Protein AF-A0A2E1AWT7-F1 (afdb_monomer_lite)

pLDDT: mean 78.92, std 20.62, range [45.72, 98.5]

Secondary structure (DSSP, 8-state):
--SSSSSHHHHTTSS--------------HHHHHHHHHHHHHHHHHHHHTTS-HHHHHHHHHHHHHHT-

Foldseek 3Di:
DPPPPPVVVVVVVPVPDPPPPPDVPPPPPPVLLVVQQVQLQVQLVVCVVVVHHSVVRSVVSSVVSVVVD

Structure (mmCIF, N/CA/C/O backbone):
data_AF-A0A2E1AWT7-F1
#
_entry.id   AF-A0A2E1AWT7-F1
#
loop_
_atom_site.group_PDB
_atom_site.id
_atom_site.type_symbol
_atom_site.label_atom_id
_atom_site.label_alt_id
_atom_site.label_comp_id
_atom_site.label_asym_id
_atom_site.label_entity_id
_atom_site.label_seq_id
_atom_site.pdbx_PDB_ins_code
_atom_site.Cartn_x
_atom_site.Cartn_y
_atom_site.Cartn_z
_atom_site.occupancy
_atom_site.B_iso_or_equiv
_atom_site.auth_seq_id
_atom_site.auth_comp_id
_atom_site.auth_asym_id
_atom_site.auth_atom_id
_atom_site.pdbx_PDB_model_num
ATOM 1 N N . MET A 1 1 ? -0.213 -44.846 28.156 1.00 50.59 1 MET A N 1
ATOM 2 C CA . MET A 1 1 ? 0.651 -44.021 27.281 1.00 50.59 1 MET A CA 1
ATOM 3 C C . MET A 1 1 ? 0.399 -44.369 25.809 1.00 50.59 1 MET A C 1
ATOM 5 O O . MET A 1 1 ? 1.164 -45.112 25.220 1.00 50.59 1 MET A O 1
ATOM 9 N N . LYS A 1 2 ? -0.726 -43.923 25.227 1.00 52.66 2 LYS A N 1
ATOM 10 C CA . LYS A 1 2 ? -1.121 -44.279 23.841 1.00 52.66 2 LYS A CA 1
ATOM 11 C C . LYS A 1 2 ? -1.810 -43.135 23.075 1.00 52.66 2 LYS A C 1
ATOM 13 O O . LYS A 1 2 ? -2.433 -43.372 22.053 1.00 52.66 2 LYS A O 1
ATOM 18 N N . LYS A 1 3 ? -1.718 -41.896 23.580 1.00 53.19 3 LYS A N 1
ATOM 19 C CA . LYS A 1 3 ? -2.390 -40.713 23.003 1.00 53.19 3 LYS A CA 1
ATOM 20 C C . LYS A 1 3 ? -1.432 -39.664 22.417 1.00 53.19 3 LYS A C 1
ATOM 22 O O . LYS A 1 3 ? -1.890 -38.657 21.908 1.00 53.19 3 LYS A O 1
ATOM 27 N N . LEU A 1 4 ? -0.118 -39.904 22.464 1.00 54.53 4 LEU A N 1
ATOM 28 C CA . LEU A 1 4 ? 0.902 -38.940 22.022 1.00 54.53 4 LEU A CA 1
ATOM 29 C C . LEU A 1 4 ? 1.301 -39.068 20.543 1.00 54.53 4 LEU A C 1
ATOM 31 O O . LEU A 1 4 ? 1.976 -38.190 20.027 1.00 54.53 4 LEU A O 1
ATOM 35 N N . PHE A 1 5 ? 0.861 -40.118 19.843 1.00 53.97 5 PHE A N 1
ATOM 36 C CA . PHE A 1 5 ? 1.265 -40.358 18.451 1.00 53.97 5 PHE A CA 1
ATOM 37 C C . PHE A 1 5 ? 0.289 -39.815 17.398 1.00 53.97 5 PHE A C 1
ATOM 39 O O . PHE A 1 5 ? 0.613 -39.838 16.217 1.00 53.97 5 PHE A O 1
ATOM 46 N N . LEU A 1 6 ? -0.884 -39.303 17.792 1.00 51.16 6 LEU A N 1
ATOM 47 C CA . LEU A 1 6 ? -1.882 -38.824 16.826 1.00 51.16 6 LEU A CA 1
ATOM 48 C C . LEU A 1 6 ? -1.638 -37.374 16.368 1.00 51.16 6 LEU A C 1
ATOM 50 O O . LEU A 1 6 ? -2.109 -36.977 15.309 1.00 51.16 6 LEU A O 1
ATOM 54 N N . SER A 1 7 ? -0.866 -36.594 17.128 1.00 54.09 7 SER A N 1
ATOM 55 C CA . SER A 1 7 ? -0.635 -35.172 16.836 1.00 54.09 7 SER A CA 1
ATOM 56 C C . SER A 1 7 ? 0.446 -34.920 15.781 1.00 54.09 7 SER A C 1
ATOM 58 O O . SER A 1 7 ? 0.517 -33.821 15.241 1.00 54.09 7 SER A O 1
ATOM 60 N N . LEU A 1 8 ? 1.281 -35.916 15.458 1.00 51.84 8 LEU A N 1
ATOM 61 C CA . LEU A 1 8 ? 2.384 -35.740 14.505 1.00 51.84 8 LEU A CA 1
ATOM 62 C C . LEU A 1 8 ? 1.920 -35.832 13.039 1.00 51.84 8 LEU A C 1
ATOM 64 O O . LEU A 1 8 ? 2.507 -35.204 12.165 1.00 51.84 8 LEU A O 1
ATOM 68 N N . ALA A 1 9 ? 0.832 -36.562 12.772 1.00 56.97 9 ALA A N 1
ATOM 69 C CA . ALA A 1 9 ? 0.293 -36.725 11.421 1.00 56.97 9 ALA A CA 1
ATOM 70 C C . ALA A 1 9 ? -0.421 -35.463 10.897 1.00 56.97 9 ALA A C 1
ATOM 72 O O . ALA A 1 9 ? -0.434 -35.226 9.695 1.00 56.97 9 ALA A O 1
ATOM 73 N N . VAL A 1 10 ? -0.972 -34.626 11.786 1.00 57.97 10 VAL A N 1
ATOM 74 C CA . VAL A 1 10 ? -1.673 -33.388 11.393 1.00 57.97 10 VAL A CA 1
ATOM 75 C C . VAL A 1 10 ? -0.688 -32.301 10.950 1.00 57.97 10 VAL A C 1
ATOM 77 O O . VAL A 1 10 ? -0.981 -31.560 10.021 1.00 57.97 10 VAL A O 1
ATOM 80 N N . VAL A 1 11 ? 0.512 -32.244 11.541 1.00 56.12 11 VAL A N 1
ATOM 81 C CA . VAL A 1 11 ? 1.545 -31.258 11.166 1.00 56.12 11 VAL A CA 1
ATOM 82 C C . VAL A 1 11 ? 2.128 -31.544 9.772 1.00 56.12 11 VAL A C 1
ATOM 84 O O . VAL A 1 11 ? 2.492 -30.616 9.058 1.00 56.12 11 VAL A O 1
ATOM 87 N N . LEU A 1 12 ? 2.153 -32.811 9.341 1.00 54.22 12 LEU A N 1
ATOM 88 C CA . LEU A 1 12 ? 2.680 -33.219 8.031 1.00 54.22 12 LEU A CA 1
ATOM 89 C C . LEU A 1 12 ? 1.707 -33.000 6.859 1.00 54.22 12 LEU A C 1
ATOM 91 O O . LEU A 1 12 ? 2.121 -33.115 5.711 1.00 54.22 12 LEU A O 1
ATOM 95 N N . LEU A 1 13 ? 0.435 -32.681 7.120 1.00 52.84 13 LEU A N 1
ATOM 96 C CA . LEU A 1 13 ? -0.561 -32.440 6.066 1.00 52.84 13 LEU A CA 1
ATOM 97 C C . LEU A 1 13 ? -0.639 -30.970 5.614 1.00 52.84 13 LEU A C 1
ATOM 99 O O . LEU A 1 13 ? -1.285 -30.692 4.610 1.00 52.84 13 LEU A O 1
ATOM 103 N N . PHE A 1 14 ? 0.047 -30.042 6.294 1.00 57.12 14 PHE A N 1
ATOM 104 C CA . PHE A 1 14 ? 0.060 -28.612 5.937 1.00 57.12 14 PHE A CA 1
ATOM 105 C C . PHE A 1 14 ? 1.322 -28.146 5.189 1.00 57.12 14 PHE A C 1
ATOM 107 O O . PHE A 1 14 ? 1.419 -26.976 4.837 1.00 57.12 14 PHE A O 1
ATOM 114 N N . SER A 1 15 ? 2.284 -29.029 4.901 1.00 55.78 15 SER A N 1
ATOM 115 C CA . SER A 1 15 ? 3.483 -28.692 4.109 1.00 55.78 15 SER A CA 1
ATOM 116 C C . SER A 1 15 ? 3.301 -28.874 2.594 1.00 55.78 15 SER A C 1
ATOM 118 O O . SER A 1 15 ? 4.235 -28.659 1.822 1.00 55.78 15 SER A O 1
ATOM 120 N N . GLY A 1 16 ? 2.110 -29.276 2.150 1.00 58.44 16 GLY A N 1
ATOM 121 C CA . GLY A 1 16 ? 1.803 -29.501 0.744 1.00 58.44 16 GLY A CA 1
ATOM 122 C C . GLY A 1 16 ? 1.300 -28.240 0.050 1.00 58.44 16 GLY A C 1
ATOM 123 O O . GLY A 1 16 ? 0.141 -27.881 0.228 1.00 58.44 16 GLY A O 1
ATOM 124 N N . SER A 1 17 ? 2.132 -27.688 -0.840 1.00 53.97 17 SER A N 1
ATOM 125 C CA . SER A 1 17 ? 1.799 -26.740 -1.925 1.00 53.97 17 SER A CA 1
ATOM 126 C C . SER A 1 17 ? 2.173 -25.270 -1.698 1.00 53.97 17 SER A C 1
ATOM 128 O O . SER A 1 17 ? 1.329 -24.386 -1.778 1.00 53.97 17 SER A O 1
ATOM 130 N N . ALA A 1 18 ? 3.469 -24.980 -1.575 1.00 54.53 18 ALA A N 1
ATOM 131 C CA . ALA A 1 18 ? 3.995 -23.831 -2.310 1.00 54.53 18 ALA A CA 1
ATOM 132 C C . ALA A 1 18 ? 4.395 -24.351 -3.699 1.00 54.53 18 ALA A C 1
ATOM 134 O O . ALA A 1 18 ? 5.500 -24.859 -3.894 1.00 54.53 18 ALA A O 1
ATOM 135 N N . LEU A 1 19 ? 3.443 -24.345 -4.639 1.00 50.34 19 LEU A N 1
ATOM 136 C CA . LEU A 1 19 ? 3.746 -24.546 -6.053 1.00 50.34 19 LEU A CA 1
ATOM 137 C C . LEU A 1 19 ? 4.748 -23.456 -6.446 1.00 50.34 19 LEU A C 1
ATOM 139 O O . LEU A 1 19 ? 4.436 -22.271 -6.369 1.00 50.34 19 LEU A O 1
ATOM 143 N N . ASN A 1 20 ? 5.947 -23.866 -6.846 1.00 48.59 20 ASN A N 1
ATOM 144 C CA . ASN A 1 20 ? 6.937 -22.984 -7.439 1.00 48.59 20 ASN A CA 1
ATOM 145 C C . ASN A 1 20 ? 6.430 -22.568 -8.826 1.00 48.59 20 ASN 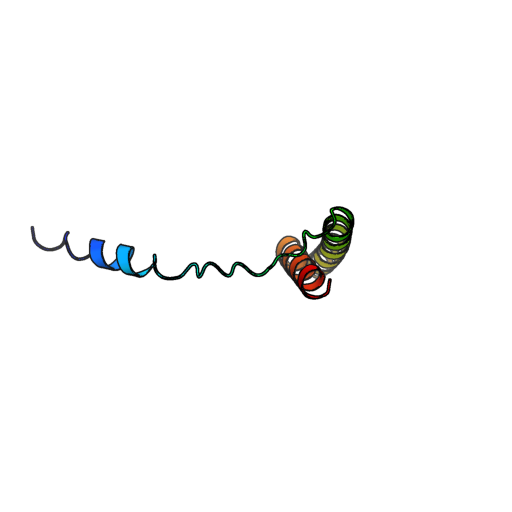A C 1
ATOM 147 O O . ASN A 1 20 ? 6.731 -23.216 -9.829 1.00 48.59 20 ASN A O 1
ATOM 151 N N . ALA A 1 21 ? 5.597 -21.533 -8.876 1.00 48.56 21 ALA A N 1
ATOM 152 C CA . ALA A 1 21 ? 5.307 -20.828 -10.107 1.00 48.56 21 ALA A CA 1
ATOM 153 C C . ALA A 1 21 ? 6.536 -19.976 -10.425 1.00 48.56 21 ALA A C 1
ATOM 155 O O . ALA A 1 21 ? 6.591 -18.801 -10.083 1.00 48.56 21 ALA A O 1
ATOM 156 N N . SER A 1 22 ? 7.543 -20.567 -11.069 1.00 47.25 22 SER A N 1
ATOM 157 C CA . SER A 1 22 ? 8.530 -19.768 -11.788 1.00 47.25 22 SER A CA 1
ATOM 158 C C . SER A 1 22 ? 7.830 -19.207 -13.024 1.00 47.25 22 SER A C 1
ATOM 160 O O . SER A 1 22 ? 7.951 -19.747 -14.128 1.00 47.25 22 SER A O 1
ATOM 162 N N . SER A 1 23 ? 7.013 -18.176 -12.813 1.00 48.84 23 SER A N 1
ATOM 163 C CA . SER A 1 23 ? 6.640 -17.280 -13.895 1.00 48.84 23 SER A CA 1
ATOM 164 C C . SER A 1 23 ? 7.945 -16.666 -14.406 1.00 48.84 23 SER A C 1
ATOM 166 O O . SER A 1 23 ? 8.829 -16.389 -13.589 1.00 48.84 23 SER A O 1
ATOM 168 N N . PRO A 1 24 ? 8.145 -16.501 -15.721 1.00 45.72 24 PRO A N 1
ATOM 169 C CA . PRO A 1 24 ? 9.220 -15.655 -16.206 1.00 45.72 24 PRO A CA 1
ATOM 170 C C . PRO A 1 24 ? 8.920 -14.232 -15.725 1.00 45.72 24 PRO A C 1
ATOM 172 O O . PRO A 1 24 ? 8.221 -13.478 -16.393 1.00 45.72 24 PRO A O 1
ATOM 175 N N . GLU A 1 25 ? 9.393 -13.891 -14.527 1.00 55.72 25 GLU A N 1
ATOM 176 C CA . GLU A 1 25 ? 9.382 -12.527 -14.027 1.00 55.72 25 GLU A CA 1
ATOM 177 C C . GLU A 1 25 ? 10.339 -11.760 -14.933 1.00 55.72 25 GLU A C 1
ATOM 179 O O . GLU A 1 25 ? 11.564 -11.836 -14.801 1.00 55.72 25 GLU A O 1
ATOM 184 N N . THR A 1 26 ? 9.786 -11.054 -15.918 1.00 58.44 26 THR A N 1
ATOM 185 C CA . THR A 1 26 ? 10.441 -9.846 -16.405 1.00 58.44 26 THR A CA 1
ATOM 186 C C . THR A 1 26 ? 10.821 -9.059 -15.160 1.00 58.44 26 THR A C 1
ATOM 188 O O . THR A 1 26 ? 9.922 -8.767 -14.368 1.00 58.44 26 THR A O 1
ATOM 191 N N . PRO A 1 27 ? 12.120 -8.805 -14.917 1.00 70.19 27 PRO A N 1
ATOM 192 C CA . PRO A 1 27 ? 12.529 -8.107 -13.715 1.00 70.19 27 PRO A CA 1
ATOM 193 C C . PRO A 1 27 ? 11.794 -6.775 -13.715 1.00 70.19 27 PRO A C 1
ATOM 195 O O . PRO A 1 27 ? 11.980 -5.970 -14.629 1.00 70.19 27 PRO A O 1
ATOM 198 N N . LEU A 1 28 ? 10.906 -6.600 -12.737 1.00 76.88 28 LEU A N 1
ATOM 199 C CA . LEU A 1 28 ? 10.192 -5.348 -12.571 1.00 76.88 28 LEU A CA 1
ATOM 200 C C . LEU A 1 28 ? 11.237 -4.255 -12.396 1.00 76.88 28 LEU A C 1
ATOM 202 O O . LEU A 1 28 ? 12.209 -4.429 -11.648 1.00 76.88 28 LEU A O 1
ATOM 206 N N . LEU A 1 29 ? 11.070 -3.155 -13.123 1.00 86.88 29 LEU A N 1
ATOM 207 C CA . LEU A 1 29 ? 11.983 -2.038 -12.981 1.00 86.88 29 LEU A CA 1
ATOM 208 C C . LEU A 1 29 ? 11.808 -1.470 -11.570 1.00 86.88 29 LEU A C 1
ATOM 210 O O . LEU A 1 29 ? 10.704 -1.423 -11.029 1.00 86.88 29 LEU A O 1
ATOM 214 N N . GLU A 1 30 ? 12.905 -1.030 -10.958 1.00 87.88 30 GLU A N 1
ATOM 215 C CA . GLU A 1 30 ? 12.873 -0.404 -9.628 1.00 87.88 30 GLU A CA 1
ATOM 216 C C . GLU A 1 30 ? 11.888 0.780 -9.585 1.00 87.88 30 GLU A C 1
ATOM 218 O O . GLU A 1 30 ? 11.202 0.997 -8.586 1.00 87.88 30 GLU A O 1
ATOM 223 N N . GLU A 1 31 ? 11.761 1.489 -10.709 1.00 89.62 31 GLU A N 1
ATOM 224 C CA . GLU A 1 31 ? 10.780 2.552 -10.920 1.00 89.62 31 GLU A CA 1
ATOM 225 C C . GLU A 1 31 ? 9.331 2.053 -10.807 1.00 89.62 31 GLU A C 1
ATOM 227 O O . GLU A 1 31 ? 8.523 2.686 -10.129 1.00 89.62 31 GLU A O 1
ATOM 232 N N . ASP A 1 32 ? 9.002 0.898 -11.390 1.00 91.19 32 ASP A N 1
ATOM 233 C CA . ASP A 1 32 ? 7.651 0.329 -11.335 1.00 91.19 32 ASP A CA 1
ATOM 234 C C . ASP A 1 32 ? 7.276 -0.068 -9.902 1.00 91.19 32 ASP A C 1
ATOM 236 O O . ASP A 1 32 ? 6.172 0.216 -9.428 1.00 91.19 32 ASP A O 1
ATOM 240 N N . LEU A 1 33 ? 8.226 -0.647 -9.161 1.00 92.31 33 LEU A N 1
ATOM 241 C CA . LEU A 1 33 ? 8.039 -0.986 -7.749 1.00 92.31 33 LEU A CA 1
ATOM 242 C C . LEU A 1 33 ? 7.815 0.267 -6.890 1.00 92.31 33 LEU A C 1
ATOM 244 O O . LEU A 1 33 ? 6.951 0.260 -6.004 1.00 92.31 33 LEU A O 1
ATOM 248 N N . ALA A 1 34 ? 8.565 1.342 -7.151 1.00 92.94 34 ALA A N 1
ATOM 249 C CA . ALA A 1 34 ? 8.409 2.620 -6.461 1.00 92.94 34 ALA A CA 1
ATOM 250 C C . ALA A 1 34 ? 7.057 3.281 -6.785 1.00 92.94 34 ALA A C 1
ATOM 252 O O . ALA A 1 34 ? 6.372 3.763 -5.876 1.00 92.94 34 ALA A O 1
ATOM 253 N N . ASN A 1 35 ? 6.633 3.236 -8.050 1.00 95.00 35 ASN A N 1
ATOM 254 C CA . ASN A 1 35 ? 5.327 3.724 -8.491 1.00 95.00 35 ASN A CA 1
ATOM 255 C C . ASN A 1 35 ? 4.190 2.955 -7.803 1.00 95.00 35 ASN A C 1
ATOM 257 O O . ASN A 1 35 ? 3.278 3.571 -7.239 1.00 95.00 35 ASN A O 1
ATOM 261 N N . CYS A 1 36 ? 4.280 1.623 -7.746 1.00 96.94 36 CYS A N 1
ATOM 262 C CA . CYS A 1 36 ? 3.300 0.803 -7.040 1.00 96.94 36 CYS A CA 1
ATOM 263 C C . CYS A 1 36 ? 3.285 1.056 -5.529 1.00 96.94 36 CYS A C 1
ATOM 265 O O . CYS A 1 36 ? 2.208 1.085 -4.932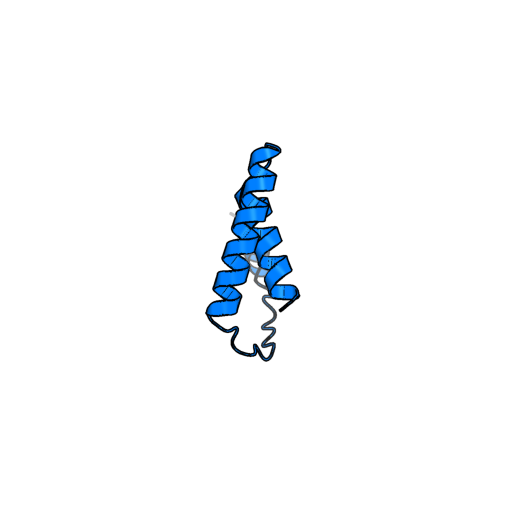 1.00 96.94 36 CYS A O 1
ATOM 267 N N . ALA A 1 37 ? 4.431 1.321 -4.896 1.00 96.81 37 ALA A N 1
ATOM 268 C CA . ALA A 1 37 ? 4.481 1.713 -3.485 1.00 96.81 37 ALA A CA 1
ATOM 269 C C . ALA A 1 37 ? 3.815 3.082 -3.233 1.00 96.81 37 ALA A C 1
ATOM 271 O O . ALA A 1 37 ? 3.130 3.270 -2.219 1.00 96.81 37 ALA A O 1
ATOM 272 N N . GLY A 1 38 ? 3.970 4.031 -4.163 1.00 97.44 38 GLY A N 1
ATOM 273 C CA . GLY A 1 38 ? 3.289 5.328 -4.125 1.00 97.44 38 GLY A CA 1
ATOM 274 C C . GLY A 1 38 ? 1.767 5.199 -4.256 1.00 97.44 38 GLY A C 1
ATOM 275 O O . GLY A 1 38 ? 1.018 5.782 -3.462 1.00 97.44 38 GLY A O 1
ATOM 276 N N . TYR A 1 39 ? 1.300 4.376 -5.198 1.00 97.50 39 TYR A N 1
ATOM 277 C CA . TYR A 1 39 ? -0.122 4.056 -5.352 1.00 97.50 39 TYR A CA 1
ATOM 278 C C . TYR A 1 39 ? -0.689 3.375 -4.097 1.00 97.50 39 TYR A C 1
ATOM 280 O O . TYR A 1 39 ? -1.678 3.845 -3.531 1.00 97.50 39 TYR A O 1
ATOM 288 N N . ALA A 1 40 ? -0.009 2.341 -3.594 1.00 98.25 40 ALA A N 1
ATOM 289 C CA . ALA A 1 40 ? -0.373 1.620 -2.375 1.00 98.25 40 ALA A CA 1
ATOM 290 C C . ALA A 1 40 ? -0.518 2.545 -1.159 1.00 98.25 40 ALA A C 1
ATOM 292 O O . ALA A 1 40 ? -1.480 2.438 -0.401 1.00 98.25 40 ALA A O 1
ATOM 293 N N . THR A 1 41 ? 0.397 3.504 -0.997 1.00 98.38 41 THR A N 1
ATOM 294 C CA . THR A 1 41 ? 0.327 4.503 0.081 1.00 98.38 41 THR A CA 1
ATOM 295 C C . THR A 1 41 ? -0.952 5.332 -0.013 1.00 98.38 41 THR A C 1
ATOM 297 O O . THR A 1 41 ? -1.627 5.546 0.992 1.00 98.38 41 THR A O 1
ATOM 300 N N . THR A 1 42 ? -1.327 5.755 -1.222 1.00 98.25 42 THR A N 1
ATOM 301 C CA . THR A 1 42 ? -2.558 6.526 -1.444 1.00 98.25 42 THR A CA 1
ATOM 302 C C . THR A 1 42 ? -3.798 5.709 -1.075 1.00 98.25 42 THR A C 1
ATOM 304 O O . THR A 1 42 ? -4.663 6.204 -0.353 1.00 98.25 42 THR A O 1
ATOM 307 N N . VAL A 1 43 ? -3.864 4.441 -1.493 1.00 98.25 43 VAL A N 1
ATOM 308 C CA . VAL A 1 43 ? -4.978 3.538 -1.149 1.00 98.25 43 VAL A CA 1
ATOM 309 C C . VAL A 1 43 ? -5.038 3.279 0.360 1.00 98.25 43 VAL A C 1
ATOM 311 O O . VAL A 1 43 ? -6.113 3.355 0.956 1.00 98.25 43 VAL A O 1
ATOM 314 N N . GLY A 1 44 ? -3.891 3.054 1.005 1.00 98.31 44 GLY A N 1
ATOM 315 C CA . GLY A 1 44 ? -3.808 2.890 2.457 1.00 98.31 44 GLY A CA 1
ATOM 316 C C . GLY A 1 44 ? -4.322 4.113 3.222 1.00 98.31 44 GLY A C 1
ATOM 317 O O . GLY A 1 44 ? -5.044 3.967 4.209 1.00 98.31 44 GLY A O 1
ATOM 318 N N . LEU A 1 45 ? -4.009 5.327 2.755 1.00 98.50 45 LEU A N 1
ATOM 319 C CA . LEU A 1 45 ? -4.515 6.567 3.354 1.00 98.50 45 LEU A CA 1
ATOM 320 C C . LEU A 1 45 ? -6.032 6.730 3.186 1.00 98.50 45 LEU A C 1
ATOM 322 O O . LEU A 1 45 ? -6.684 7.196 4.120 1.00 98.50 45 LEU A O 1
ATOM 326 N N . ILE A 1 46 ? -6.602 6.324 2.045 1.00 98.38 46 ILE A N 1
ATOM 327 C CA . ILE A 1 46 ? -8.061 6.310 1.838 1.00 98.38 46 ILE A CA 1
ATOM 328 C C . ILE A 1 46 ? -8.722 5.371 2.853 1.00 98.38 46 ILE A C 1
ATOM 330 O O . ILE A 1 46 ? -9.629 5.790 3.567 1.00 98.38 46 ILE A O 1
ATOM 334 N N . TYR A 1 47 ? -8.203 4.147 2.998 1.00 98.25 47 TYR A N 1
ATOM 335 C CA . TYR A 1 47 ? -8.700 3.174 3.979 1.00 98.25 47 TYR A CA 1
ATOM 336 C C . TYR A 1 47 ? -8.636 3.724 5.406 1.00 98.25 47 TYR A C 1
ATOM 338 O O . TYR A 1 47 ? -9.620 3.665 6.142 1.00 98.25 47 TYR A O 1
ATOM 346 N N . ALA A 1 48 ? -7.502 4.313 5.789 1.00 97.38 48 ALA A N 1
ATOM 347 C CA . ALA A 1 48 ? -7.350 4.926 7.104 1.00 97.38 48 ALA A CA 1
ATOM 348 C C . ALA A 1 48 ? -8.354 6.074 7.331 1.00 97.38 48 ALA A C 1
ATOM 350 O O . ALA A 1 48 ? -8.892 6.209 8.431 1.00 97.38 48 ALA A O 1
ATOM 351 N N . GLY A 1 49 ? -8.641 6.872 6.296 1.00 98.06 49 GLY A N 1
ATOM 352 C CA . GLY A 1 49 ? -9.653 7.932 6.328 1.00 98.06 49 GLY A CA 1
ATOM 353 C C . GLY A 1 49 ? -11.085 7.417 6.510 1.00 98.06 49 GLY A C 1
ATOM 354 O O . GLY A 1 49 ? -11.905 8.102 7.119 1.00 98.06 49 GLY A O 1
ATOM 355 N N . GLU A 1 50 ? -11.371 6.198 6.052 1.00 97.12 50 GLU A N 1
ATOM 356 C CA . GLU A 1 50 ? -12.656 5.507 6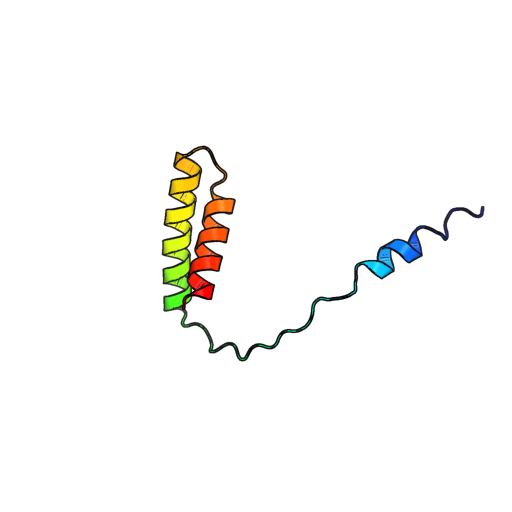.238 1.00 97.12 50 GLU A CA 1
ATOM 357 C C . GLU A 1 50 ? -12.745 4.730 7.567 1.00 97.12 50 GLU A C 1
ATOM 359 O O . GLU A 1 50 ? -13.753 4.080 7.849 1.00 97.12 50 GLU A O 1
ATOM 364 N N . GLY A 1 51 ? -11.712 4.801 8.415 1.00 96.88 51 GLY A N 1
ATOM 365 C CA . GLY A 1 51 ? -11.639 4.055 9.675 1.00 96.88 51 GLY A CA 1
ATOM 366 C C . GLY A 1 51 ? -11.275 2.576 9.504 1.00 96.88 51 GLY A C 1
ATOM 367 O O . GLY A 1 51 ? -11.393 1.804 10.458 1.00 96.88 51 GLY A O 1
ATOM 368 N N . LEU A 1 52 ? -10.830 2.180 8.309 1.00 96.69 52 LEU A N 1
ATOM 369 C CA . LEU A 1 52 ? -10.312 0.849 8.003 1.00 96.69 52 LEU A CA 1
ATOM 370 C C . LEU A 1 52 ? -8.806 0.763 8.291 1.00 96.69 52 LEU A C 1
ATOM 372 O O . LEU A 1 52 ? -8.132 1.750 8.601 1.00 96.69 52 LEU A O 1
ATOM 376 N N . ASN A 1 53 ? -8.252 -0.446 8.203 1.00 97.69 53 ASN A N 1
ATOM 377 C CA . ASN A 1 53 ? -6.832 -0.664 8.432 1.00 97.69 53 ASN A CA 1
ATOM 378 C C . ASN A 1 53 ? -5.996 -0.133 7.251 1.00 97.69 53 ASN A C 1
ATOM 380 O O . ASN A 1 53 ? -6.169 -0.560 6.111 1.00 97.69 53 ASN A O 1
ATOM 384 N N . TYR A 1 54 ? -5.037 0.754 7.540 1.00 97.69 54 TYR A N 1
ATOM 385 C CA . TYR A 1 54 ? -4.106 1.297 6.541 1.00 97.69 54 TYR A CA 1
ATOM 386 C C . TYR A 1 54 ? -3.388 0.201 5.735 1.00 97.69 54 TYR A C 1
ATOM 388 O O . TYR A 1 54 ? -3.266 0.308 4.517 1.00 97.69 54 TYR A O 1
ATOM 396 N N . TRP A 1 55 ? -2.911 -0.853 6.406 1.00 97.44 55 TRP A N 1
ATOM 397 C CA . TRP A 1 55 ? -2.122 -1.910 5.775 1.00 97.44 55 TRP A CA 1
ATOM 398 C C . TRP A 1 55 ? -2.957 -2.784 4.846 1.00 97.44 55 TRP A C 1
ATOM 400 O O . TRP A 1 55 ? -2.438 -3.230 3.828 1.00 97.44 55 TRP A O 1
ATOM 410 N N . GLU A 1 56 ? -4.241 -2.989 5.143 1.00 97.12 56 GLU A N 1
ATOM 411 C CA . GLU A 1 56 ? -5.154 -3.691 4.232 1.00 97.12 56 GLU A CA 1
ATOM 412 C C . GLU A 1 56 ? -5.279 -2.938 2.903 1.00 97.12 56 GLU A C 1
ATOM 414 O O . GLU A 1 56 ? -5.083 -3.532 1.844 1.00 97.12 56 GLU A O 1
ATOM 419 N N . GLY A 1 57 ? -5.509 -1.621 2.955 1.00 97.50 57 GLY A N 1
ATOM 420 C CA . GLY A 1 57 ? -5.548 -0.778 1.758 1.00 97.50 57 GLY A CA 1
ATOM 421 C C . GLY A 1 57 ? -4.200 -0.723 1.036 1.00 97.50 57 GLY A C 1
ATOM 422 O O . GLY A 1 57 ? -4.147 -0.848 -0.187 1.00 97.50 57 GLY A O 1
ATOM 423 N N . TYR A 1 58 ? -3.102 -0.601 1.786 1.00 98.19 58 TYR A N 1
ATOM 424 C CA . TYR A 1 58 ? -1.752 -0.582 1.226 1.00 98.19 58 TYR A CA 1
ATOM 425 C C . TYR A 1 58 ? -1.440 -1.860 0.440 1.00 98.19 58 TYR A C 1
ATOM 427 O O . TYR A 1 58 ? -1.089 -1.785 -0.736 1.00 98.19 58 TYR A O 1
ATOM 435 N N . PHE A 1 59 ? -1.596 -3.040 1.048 1.00 97.31 59 PHE A N 1
ATOM 436 C CA . PHE A 1 59 ? -1.258 -4.299 0.381 1.00 97.31 59 PHE A CA 1
ATOM 437 C C . PHE A 1 59 ? -2.217 -4.633 -0.765 1.00 97.31 59 PHE A C 1
ATOM 439 O O . PHE A 1 59 ? -1.761 -5.138 -1.790 1.00 97.31 59 PHE A O 1
ATOM 446 N N . ALA A 1 60 ? -3.507 -4.301 -0.639 1.00 96.31 60 ALA A N 1
ATOM 447 C CA . ALA A 1 60 ? -4.459 -4.445 -1.738 1.00 96.31 60 ALA A CA 1
ATOM 448 C C . ALA A 1 60 ? -4.080 -3.556 -2.934 1.00 96.31 60 ALA A C 1
ATOM 450 O O . ALA A 1 60 ? -4.031 -4.033 -4.067 1.00 96.31 60 ALA A O 1
ATOM 451 N N . GLY A 1 61 ? -3.751 -2.283 -2.685 1.00 97.31 61 GLY A N 1
ATOM 452 C CA . GLY A 1 61 ? -3.314 -1.356 -3.727 1.00 97.31 61 GLY A CA 1
ATOM 453 C C . GLY A 1 61 ? -1.987 -1.768 -4.367 1.00 97.31 61 GLY A C 1
ATOM 454 O O . GLY A 1 61 ? -1.851 -1.714 -5.588 1.00 97.31 61 GLY A O 1
ATOM 455 N N . TYR A 1 62 ? -1.024 -2.227 -3.564 1.00 96.38 62 TYR A N 1
ATOM 456 C CA . TYR A 1 62 ? 0.269 -2.696 -4.063 1.00 96.38 62 TYR A CA 1
ATOM 457 C C . TYR A 1 62 ? 0.110 -3.913 -4.980 1.00 96.38 62 TYR A C 1
ATOM 459 O O . TYR A 1 62 ? 0.630 -3.906 -6.093 1.00 96.38 62 TYR A O 1
AT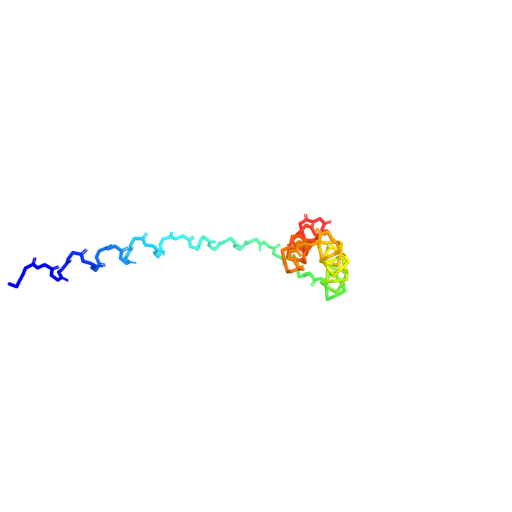OM 467 N N . GLY A 1 63 ? -0.663 -4.916 -4.548 1.00 95.00 63 GLY A N 1
ATOM 468 C CA . GLY A 1 63 ? -0.962 -6.101 -5.354 1.00 95.00 63 GLY A CA 1
ATOM 469 C C . GLY A 1 63 ? -1.677 -5.750 -6.658 1.00 95.00 63 GLY A C 1
ATOM 470 O O . GLY A 1 63 ? -1.230 -6.167 -7.721 1.00 95.00 63 GLY A O 1
ATOM 471 N N . TYR A 1 64 ? -2.712 -4.905 -6.597 1.00 95.44 64 TYR A N 1
ATOM 472 C CA . TYR A 1 64 ? -3.433 -4.460 -7.793 1.00 95.44 64 TYR A CA 1
ATOM 473 C C . TYR A 1 64 ? -2.516 -3.750 -8.797 1.00 95.44 64 TYR A C 1
ATOM 475 O O . TYR A 1 64 ? -2.605 -4.005 -9.994 1.00 95.44 64 TYR A O 1
ATOM 483 N N . CYS A 1 65 ? -1.626 -2.870 -8.330 1.00 95.69 65 CYS A N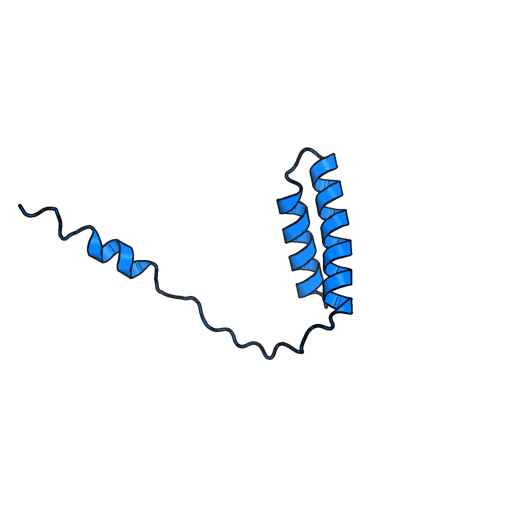 1
ATOM 484 C CA . CYS A 1 65 ? -0.677 -2.197 -9.213 1.00 95.69 65 CYS A CA 1
ATOM 485 C C . CYS A 1 65 ? 0.261 -3.198 -9.895 1.00 95.69 65 CYS A C 1
ATOM 487 O O . CYS A 1 65 ? 0.370 -3.170 -11.115 1.00 95.69 65 CYS A O 1
ATOM 489 N N . LEU A 1 66 ? 0.859 -4.120 -9.130 1.00 93.38 66 LEU A N 1
ATOM 490 C CA . LEU A 1 66 ? 1.754 -5.147 -9.670 1.00 93.38 66 LEU A CA 1
ATOM 491 C C . LEU A 1 66 ? 1.076 -6.060 -10.700 1.00 93.38 66 LEU A C 1
ATOM 493 O O . LEU A 1 66 ? 1.708 -6.443 -11.676 1.00 93.38 66 LEU A O 1
ATOM 497 N N . GLU A 1 67 ? -0.199 -6.399 -10.500 1.00 92.44 67 GLU A N 1
ATOM 498 C CA . GLU A 1 67 ? -0.979 -7.212 -11.446 1.00 92.44 67 GLU A CA 1
ATOM 499 C C . GLU A 1 67 ? -1.293 -6.488 -12.768 1.00 92.44 67 GLU A C 1
ATOM 501 O O . GLU A 1 67 ? -1.700 -7.139 -13.731 1.00 92.44 67 GLU A O 1
ATOM 506 N N . ASN A 1 68 ? -1.137 -5.160 -12.815 1.00 88.12 68 ASN A N 1
ATOM 507 C CA . ASN A 1 68 ? -1.475 -4.313 -13.963 1.00 88.12 68 ASN A CA 1
ATOM 508 C C . ASN A 1 68 ? -0.260 -3.577 -14.569 1.00 88.12 68 ASN A C 1
ATOM 510 O O . ASN A 1 68 ? -0.461 -2.670 -15.382 1.00 88.12 68 ASN A O 1
ATOM 514 N N . LEU A 1 69 ? 0.967 -3.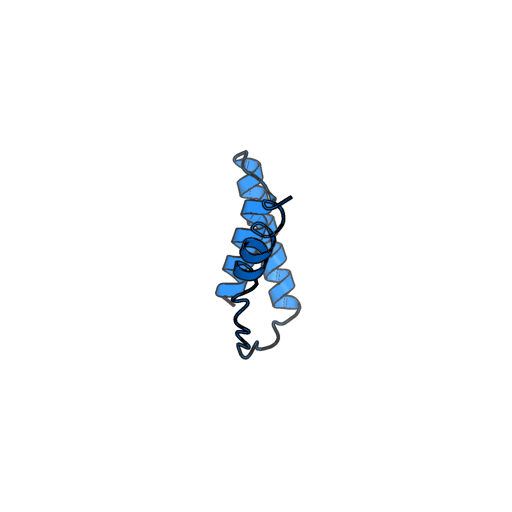944 -14.178 1.00 84.75 69 LEU A N 1
ATOM 515 C CA . LEU A 1 69 ? 2.209 -3.571 -14.873 1.00 84.75 69 LEU A CA 1
ATOM 516 C C . LEU A 1 69 ? 2.403 -4.436 -16.128 1.00 84.75 69 LEU A C 1
ATOM 518 O O . LEU A 1 69 ? 2.788 -3.866 -17.173 1.00 84.75 69 LEU A O 1
#

Radius of gyration: 19.95 Å; chains: 1; bounding box: 26×52×44 Å

Sequence (69 aa):
MKKLFLSLAVVLLFSGSALNASSPETPLLEEDLANCAGYATTVGLIYAGEGLNYWEGYFAGYGYCLENL